Protein AF-A0A6A7LFX2-F1 (afdb_monomer_lite)

Secondary structure (DSSP, 8-state):
-----S----PPP--HHHHHHH-B-TTT-PBP-PEEE-TT-TTS-EEEEEETTEEEEEE--------------------THHHHHHHHHHHHHHHS--

Foldseek 3Di:
DDDDDPPPPDDDDDPVVCVQACDADPPPRHHWHWDWDQPVHPVWIWIWTDDPNDIDIDGDPDDDDDDPDDPPPPPPPPPPVVVVVVVVVVVVVVVVPD

Structure (mmCIF, N/CA/C/O backbone):
data_AF-A0A6A7LFX2-F1
#
_entry.id   AF-A0A6A7LFX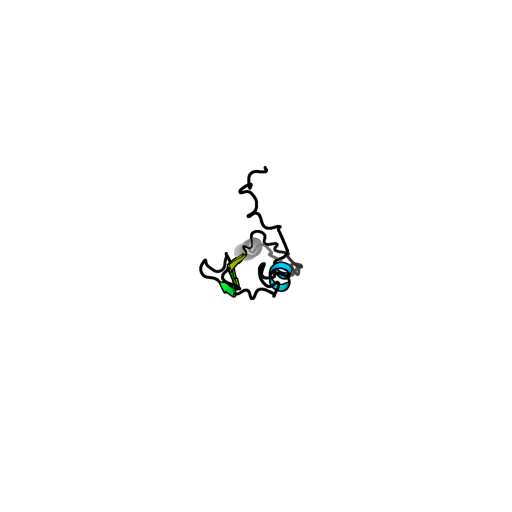2-F1
#
loop_
_atom_site.group_PDB
_atom_site.id
_atom_site.type_symbol
_atom_site.label_atom_id
_atom_site.label_alt_id
_atom_site.label_comp_id
_atom_site.label_asym_id
_atom_site.label_entity_id
_atom_site.label_seq_id
_atom_site.pdbx_PDB_ins_code
_atom_site.Cartn_x
_atom_site.Cartn_y
_atom_site.Cartn_z
_atom_site.occupancy
_atom_site.B_iso_or_equiv
_atom_site.auth_seq_id
_atom_site.auth_comp_id
_atom_site.auth_asym_id
_atom_site.auth_atom_id
_atom_site.pdbx_PDB_model_num
ATOM 1 N N . MET A 1 1 ? -36.760 1.111 -6.701 1.00 34.12 1 MET A N 1
ATOM 2 C CA . MET A 1 1 ? -35.731 0.130 -6.295 1.00 34.12 1 MET A CA 1
ATOM 3 C C . MET A 1 1 ? -34.513 0.320 -7.188 1.00 34.12 1 MET A C 1
ATOM 5 O O . MET A 1 1 ? -34.651 0.087 -8.385 1.00 34.12 1 MET A O 1
ATOM 9 N N . PRO A 1 2 ? -33.370 0.824 -6.694 1.00 37.19 2 PRO A N 1
ATOM 10 C CA . PRO A 1 2 ? -32.181 0.963 -7.522 1.00 37.19 2 PRO A CA 1
ATOM 11 C C . PRO A 1 2 ? -31.406 -0.358 -7.564 1.00 37.19 2 PRO A C 1
ATOM 13 O O . PRO A 1 2 ? -31.141 -0.968 -6.532 1.00 37.19 2 PRO A O 1
ATOM 16 N N . ARG A 1 3 ? -31.078 -0.783 -8.787 1.00 40.03 3 ARG A N 1
ATOM 17 C CA . ARG A 1 3 ? -30.165 -1.883 -9.111 1.00 40.03 3 ARG A CA 1
ATOM 18 C C . ARG A 1 3 ? -28.770 -1.550 -8.575 1.00 40.03 3 ARG A C 1
ATOM 20 O O . ARG A 1 3 ? -28.243 -0.491 -8.911 1.00 40.03 3 ARG A O 1
ATOM 27 N N . SER A 1 4 ? -28.188 -2.440 -7.774 1.00 42.22 4 SER A N 1
ATOM 28 C CA . SER A 1 4 ? -26.782 -2.381 -7.368 1.00 42.22 4 SER A CA 1
ATOM 29 C C . SER A 1 4 ? -25.910 -2.396 -8.623 1.00 42.22 4 SER A C 1
ATOM 31 O O . SER A 1 4 ? -25.849 -3.406 -9.317 1.00 42.22 4 SER A O 1
ATOM 33 N N . ARG A 1 5 ? -25.314 -1.248 -8.956 1.00 42.00 5 ARG A N 1
ATOM 34 C CA . ARG A 1 5 ? -24.337 -1.116 -10.038 1.00 42.00 5 ARG A CA 1
ATOM 35 C C . ARG A 1 5 ? -23.038 -1.781 -9.602 1.00 42.00 5 ARG A C 1
ATOM 37 O O . ARG A 1 5 ? -22.487 -1.450 -8.559 1.00 42.00 5 ARG A O 1
ATOM 44 N N . GLU A 1 6 ? -22.545 -2.683 -10.430 1.00 45.22 6 GLU A N 1
ATOM 45 C CA . GLU A 1 6 ? -21.242 -3.341 -10.323 1.00 45.22 6 GLU A CA 1
ATOM 46 C C . GLU A 1 6 ? -20.085 -2.393 -10.741 1.00 45.22 6 GLU A C 1
ATOM 48 O O . GLU A 1 6 ? -19.153 -2.810 -11.418 1.00 45.22 6 GLU A O 1
ATOM 53 N N . ASP A 1 7 ? -20.135 -1.107 -10.359 1.00 40.38 7 ASP A N 1
ATOM 54 C CA . ASP A 1 7 ? -19.205 -0.051 -10.823 1.00 40.38 7 ASP A CA 1
ATOM 55 C C . ASP A 1 7 ? -18.179 0.428 -9.764 1.00 40.38 7 ASP A C 1
ATOM 57 O O . ASP A 1 7 ? -17.310 1.246 -10.065 1.00 40.38 7 ASP A O 1
ATOM 61 N N . ASP A 1 8 ? -18.207 -0.084 -8.530 1.00 44.75 8 ASP A N 1
ATOM 62 C CA . ASP A 1 8 ? -17.521 0.547 -7.383 1.00 44.75 8 ASP A CA 1
ATOM 63 C C . ASP A 1 8 ? -16.259 -0.187 -6.871 1.00 44.75 8 ASP A C 1
ATOM 65 O O . ASP A 1 8 ? -15.973 -0.205 -5.673 1.00 44.75 8 ASP A O 1
ATOM 69 N N . ILE A 1 9 ? -15.451 -0.775 -7.764 1.00 51.97 9 ILE A N 1
ATOM 70 C CA . ILE A 1 9 ? -14.061 -1.184 -7.431 1.00 51.97 9 ILE A CA 1
ATOM 71 C C . ILE A 1 9 ? -13.035 -0.257 -8.103 1.00 51.97 9 ILE A C 1
ATOM 73 O O . ILE A 1 9 ? -11.894 -0.630 -8.357 1.00 51.97 9 ILE A O 1
ATOM 77 N N . LYS A 1 10 ? -13.416 0.984 -8.418 1.00 51.19 10 LYS A N 1
ATOM 78 C CA . LYS A 1 10 ? -12.444 2.033 -8.745 1.00 51.19 10 LYS A CA 1
ATOM 79 C C . LYS A 1 10 ? -12.142 2.821 -7.479 1.00 51.19 10 LYS A C 1
ATOM 81 O O . LYS A 1 10 ? -12.879 3.726 -7.104 1.00 51.19 10 LYS A O 1
ATOM 86 N N . GLY A 1 11 ? -11.060 2.439 -6.802 1.00 62.28 11 GLY A N 1
ATOM 87 C CA . GLY A 1 11 ? -10.522 3.213 -5.688 1.00 62.28 11 GLY A CA 1
ATOM 88 C C . GLY A 1 11 ? -10.133 4.620 -6.147 1.00 62.28 11 GLY A C 1
ATOM 89 O O . GLY A 1 11 ? -9.650 4.812 -7.263 1.00 62.28 11 GLY A O 1
ATOM 90 N N . THR A 1 12 ? -10.353 5.622 -5.298 1.00 68.62 12 THR A N 1
ATOM 91 C CA . THR A 1 12 ? -9.885 6.985 -5.564 1.00 68.62 12 THR A CA 1
ATOM 92 C C . THR A 1 12 ? -8.356 7.011 -5.587 1.00 68.62 12 THR A C 1
ATOM 94 O O . THR A 1 12 ? -7.747 6.516 -4.635 1.00 68.62 12 THR A O 1
ATOM 97 N N . PRO A 1 13 ? -7.720 7.597 -6.618 1.00 70.06 13 PRO A N 1
ATOM 98 C CA . PRO A 1 13 ? -6.272 7.727 -6.647 1.00 70.06 13 PRO A CA 1
ATOM 99 C C . PRO A 1 13 ? -5.826 8.611 -5.482 1.00 70.06 13 PRO A C 1
ATOM 101 O O . PRO A 1 13 ? -6.336 9.713 -5.281 1.00 70.06 13 PRO A O 1
ATOM 104 N N . LEU A 1 14 ? -4.883 8.105 -4.702 1.00 80.38 14 LEU A N 1
ATOM 105 C CA . LEU A 1 14 ? -4.408 8.714 -3.467 1.00 80.38 14 LEU A CA 1
ATOM 106 C C . LEU A 1 14 ? -2.892 8.547 -3.374 1.00 80.38 14 LEU A C 1
ATOM 108 O O . LEU A 1 14 ? -2.314 7.656 -4.005 1.00 80.38 14 LEU A O 1
ATOM 112 N N . MET A 1 15 ? -2.220 9.426 -2.628 1.00 86.19 15 MET A N 1
ATOM 113 C CA . MET A 1 15 ? -0.779 9.276 -2.452 1.00 86.19 15 MET A CA 1
ATOM 114 C C . MET A 1 15 ? -0.505 8.013 -1.640 1.00 86.19 15 MET A C 1
ATOM 116 O O . MET A 1 15 ? -1.126 7.788 -0.606 1.00 86.19 15 MET A O 1
ATOM 120 N N . LEU A 1 16 ? 0.472 7.215 -2.079 1.00 87.25 16 LEU A N 1
ATOM 121 C CA . LEU A 1 16 ? 0.845 5.961 -1.418 1.00 87.25 16 LEU A CA 1
ATOM 122 C C . LEU A 1 16 ? 1.110 6.136 0.087 1.00 87.25 16 LEU A C 1
ATOM 124 O O . LEU A 1 16 ? 0.781 5.265 0.879 1.00 87.25 16 LEU A O 1
ATOM 128 N N . ARG A 1 17 ? 1.682 7.275 0.497 1.00 88.00 17 ARG A N 1
ATOM 129 C CA . ARG A 1 17 ? 1.898 7.585 1.915 1.00 88.00 17 ARG A CA 1
ATOM 130 C C . ARG A 1 17 ? 0.582 7.589 2.697 1.00 88.00 17 ARG A C 1
ATOM 132 O O . ARG A 1 17 ? 0.485 6.875 3.686 1.00 88.00 17 ARG A O 1
ATOM 139 N N . ASP A 1 18 ? -0.397 8.353 2.227 1.00 87.50 18 ASP A N 1
ATOM 140 C CA . ASP A 1 18 ? -1.696 8.514 2.887 1.00 87.50 18 ASP A CA 1
ATOM 141 C C . ASP A 1 18 ? -2.471 7.188 2.858 1.00 87.50 18 ASP A C 1
ATOM 143 O O . ASP A 1 18 ? -3.111 6.798 3.831 1.00 87.50 18 ASP A O 1
ATOM 147 N N . ALA A 1 19 ? -2.314 6.425 1.772 1.00 87.50 19 ALA A N 1
ATOM 148 C CA . ALA A 1 19 ? -2.810 5.058 1.647 1.00 87.50 19 ALA A CA 1
ATOM 149 C C . ALA A 1 19 ? -2.369 4.162 2.803 1.00 87.50 19 ALA A C 1
ATOM 151 O O . ALA A 1 19 ? -3.166 3.411 3.359 1.00 87.50 19 ALA A O 1
ATOM 152 N N . LEU A 1 20 ? -1.078 4.207 3.128 1.00 89.44 20 LEU A N 1
ATOM 153 C CA . LEU A 1 20 ? -0.460 3.311 4.095 1.00 89.44 20 LEU A CA 1
ATOM 154 C C . LEU A 1 20 ? -0.711 3.761 5.536 1.00 89.44 20 LEU A C 1
ATOM 156 O O . LEU A 1 20 ? -0.752 2.907 6.419 1.00 89.44 20 LEU A O 1
ATOM 160 N N . THR A 1 21 ? -0.875 5.064 5.786 1.00 88.19 21 THR A N 1
ATOM 161 C CA . THR A 1 21 ? -1.079 5.596 7.145 1.00 88.19 21 THR A CA 1
ATOM 162 C C . THR A 1 21 ? -2.543 5.677 7.552 1.00 88.19 21 THR A C 1
ATOM 164 O O . THR A 1 21 ? -2.861 5.392 8.706 1.00 88.19 21 THR A O 1
ATOM 167 N N . ASP A 1 22 ? -3.432 6.031 6.625 1.00 88.94 22 ASP A N 1
ATOM 168 C CA . ASP A 1 22 ? -4.793 6.456 6.978 1.00 88.94 22 ASP A CA 1
ATOM 169 C C . ASP A 1 22 ? -5.847 5.395 6.645 1.00 88.94 22 ASP A C 1
ATOM 171 O O . ASP A 1 22 ? -7.022 5.533 7.000 1.00 88.94 22 ASP A O 1
ATOM 175 N N . SER A 1 23 ? -5.446 4.309 5.983 1.00 89.44 23 SER A N 1
ATOM 176 C CA . SER A 1 23 ? -6.353 3.218 5.650 1.00 89.44 23 SER A CA 1
ATOM 177 C C . SER A 1 23 ? -6.783 2.446 6.893 1.00 89.44 23 SER A C 1
ATOM 179 O O . SER A 1 23 ? -5.987 1.992 7.720 1.00 89.44 23 SER A O 1
ATOM 181 N N . LYS A 1 24 ? -8.099 2.290 7.011 1.00 92.50 24 LYS A N 1
ATOM 182 C CA . LYS A 1 24 ? -8.764 1.666 8.150 1.00 92.50 24 LYS A CA 1
ATOM 183 C C . LYS A 1 24 ? -9.604 0.491 7.690 1.00 92.50 24 LYS A C 1
ATOM 185 O O . LYS A 1 24 ? -10.152 0.487 6.587 1.00 92.50 24 LYS A O 1
ATOM 190 N N . CYS A 1 25 ? -9.729 -0.502 8.558 1.00 91.44 25 CYS A N 1
ATOM 191 C CA . CYS A 1 25 ? -10.627 -1.615 8.333 1.00 91.44 25 CYS A CA 1
ATOM 192 C C . CYS A 1 25 ? -12.072 -1.114 8.275 1.00 91.44 25 CYS A C 1
ATOM 194 O O . CYS A 1 25 ? -12.522 -0.399 9.172 1.00 91.44 25 CYS A O 1
ATOM 196 N N . LYS A 1 26 ? -12.824 -1.554 7.262 1.00 87.38 26 LYS A N 1
ATOM 197 C CA . LYS A 1 26 ? -14.244 -1.204 7.111 1.00 87.38 26 LYS A CA 1
ATOM 198 C C . LYS A 1 26 ? -15.132 -1.750 8.238 1.00 87.38 26 LYS A C 1
ATOM 200 O O . LYS A 1 26 ? -16.226 -1.240 8.428 1.00 87.38 26 LYS A O 1
ATOM 205 N N . VAL A 1 27 ? -14.676 -2.776 8.964 1.00 92.19 27 VAL A N 1
ATOM 206 C CA . VAL A 1 27 ? -15.455 -3.445 10.021 1.00 92.19 27 VAL A CA 1
ATOM 207 C C . VAL A 1 27 ? -15.236 -2.789 11.383 1.00 92.19 27 VAL A C 1
ATOM 209 O O . VAL A 1 27 ? -16.196 -2.426 12.050 1.00 92.19 27 VAL A O 1
ATOM 212 N N . CYS A 1 28 ? -13.980 -2.639 11.809 1.00 94.00 28 CYS A N 1
ATOM 213 C CA . CYS A 1 28 ? -13.646 -2.177 13.162 1.00 94.00 28 CYS A CA 1
ATOM 214 C C . CYS A 1 28 ? -13.072 -0.752 13.217 1.00 94.00 28 CYS A C 1
ATOM 216 O O . CYS A 1 28 ? -12.848 -0.231 14.305 1.00 94.00 28 CYS A O 1
ATOM 218 N N . GLY A 1 29 ? -12.783 -0.125 12.072 1.00 90.56 29 GLY A N 1
ATOM 219 C CA . GLY A 1 29 ? -12.222 1.228 12.005 1.00 90.56 29 GLY A CA 1
ATOM 220 C C . GLY A 1 29 ? -10.753 1.360 12.434 1.00 90.56 29 GLY A C 1
ATOM 221 O O . GLY A 1 29 ? -10.216 2.466 12.399 1.00 90.56 29 GLY A O 1
ATOM 222 N N . LEU A 1 30 ? -10.082 0.268 12.816 1.00 92.75 30 LEU A N 1
ATOM 223 C CA . LEU A 1 30 ? -8.656 0.271 13.160 1.00 92.75 30 LEU A CA 1
ATOM 224 C C . LEU A 1 30 ? -7.779 0.398 11.912 1.00 92.75 30 LEU A C 1
ATOM 226 O O . LEU A 1 30 ? -8.154 -0.070 10.837 1.00 92.75 30 LEU A O 1
ATOM 230 N N . HIS A 1 31 ? -6.594 0.995 12.064 1.00 93.19 31 HIS A N 1
ATOM 231 C CA . HIS A 1 31 ? -5.624 1.112 10.974 1.00 93.19 31 HIS A CA 1
ATOM 232 C C . HIS A 1 31 ? -5.180 -0.263 10.472 1.00 93.19 31 HIS A C 1
ATOM 234 O O . HIS A 1 31 ? -4.889 -1.169 11.261 1.00 93.19 31 HIS A O 1
ATOM 240 N N . LEU A 1 32 ? -5.120 -0.403 9.149 1.00 92.94 32 LEU A N 1
ATOM 241 C CA . LEU A 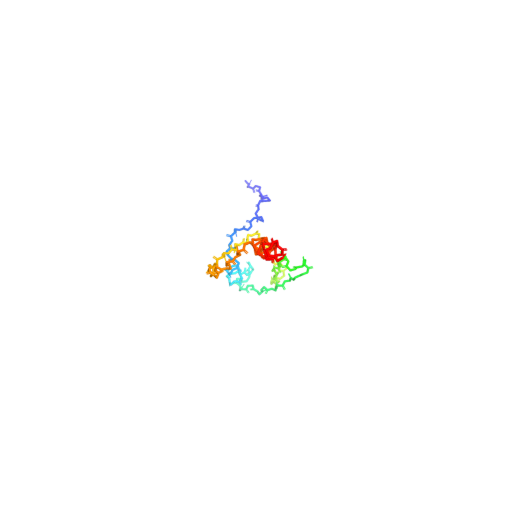1 32 ? -4.622 -1.608 8.504 1.00 92.94 32 LEU A CA 1
ATOM 242 C C . LEU A 1 32 ? -3.101 -1.681 8.642 1.00 92.94 32 LEU A C 1
ATOM 244 O O . LEU A 1 32 ? -2.394 -0.683 8.522 1.00 92.94 32 LEU A O 1
ATOM 248 N N . LYS A 1 33 ? -2.595 -2.890 8.882 1.00 92.44 33 LYS A N 1
ATOM 249 C CA . LYS A 1 33 ? -1.165 -3.182 8.798 1.00 92.44 33 LYS A CA 1
ATOM 250 C C . LYS A 1 33 ? -0.887 -3.753 7.419 1.00 92.44 33 LYS A C 1
ATOM 252 O O . LYS A 1 33 ? -1.417 -4.808 7.085 1.00 92.44 33 LYS A O 1
ATOM 257 N N . TRP A 1 3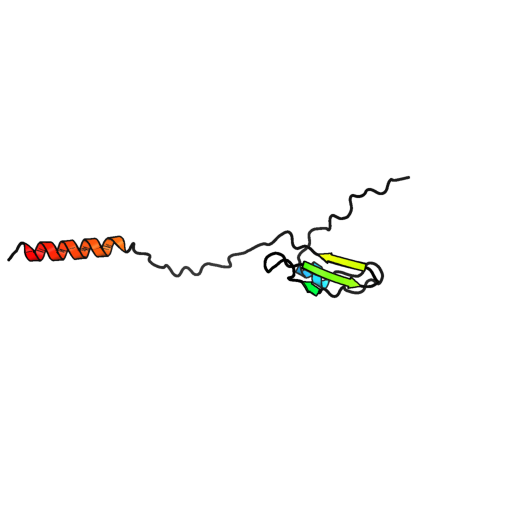4 ? -0.105 -3.024 6.634 1.00 93.19 34 TRP A N 1
ATOM 258 C CA . TRP A 1 34 ? 0.242 -3.402 5.272 1.00 93.19 34 TRP A CA 1
ATOM 259 C C . TRP A 1 34 ? 1.539 -4.190 5.235 1.00 93.19 34 TRP A C 1
ATOM 261 O O . TRP A 1 34 ? 2.563 -3.735 5.743 1.00 93.19 34 TRP A O 1
ATOM 271 N N . ASP A 1 35 ? 1.490 -5.322 4.551 1.00 90.88 35 ASP A N 1
ATOM 272 C CA . ASP A 1 35 ? 2.645 -6.112 4.172 1.00 90.88 35 ASP A CA 1
ATOM 273 C C . ASP A 1 35 ? 2.991 -5.836 2.711 1.00 90.88 35 ASP A C 1
ATOM 275 O O . ASP A 1 35 ? 2.126 -5.826 1.828 1.00 90.88 35 ASP A O 1
ATOM 279 N N . LEU A 1 36 ? 4.276 -5.597 2.460 1.00 89.12 36 LEU A N 1
ATOM 280 C CA . LEU A 1 36 ? 4.801 -5.389 1.120 1.00 89.12 36 LEU A CA 1
ATOM 281 C C . LEU A 1 36 ? 5.275 -6.720 0.546 1.00 89.12 36 LEU A C 1
ATOM 283 O O . LEU A 1 36 ? 6.199 -7.344 1.069 1.00 89.12 36 LEU A O 1
ATOM 287 N N . ASN A 1 37 ? 4.667 -7.121 -0.562 1.00 83.06 37 ASN A N 1
ATOM 288 C CA . ASN A 1 37 ? 4.997 -8.341 -1.267 1.00 83.06 37 ASN A CA 1
ATOM 289 C C . ASN A 1 37 ? 5.636 -8.037 -2.633 1.00 83.06 37 ASN A C 1
ATOM 291 O O . ASN A 1 37 ? 5.087 -7.305 -3.457 1.00 83.06 37 ASN A O 1
ATOM 295 N N . TRP A 1 38 ? 6.792 -8.658 -2.874 1.00 79.94 38 TRP A N 1
ATOM 296 C CA . TRP A 1 38 ? 7.578 -8.557 -4.107 1.00 79.94 38 TRP A CA 1
ATOM 297 C C . TRP A 1 38 ? 7.429 -9.784 -5.020 1.00 79.94 38 TRP A C 1
ATOM 299 O O . TRP A 1 38 ? 8.251 -9.989 -5.910 1.00 79.94 38 TRP A O 1
ATOM 309 N N . SER A 1 39 ? 6.401 -10.615 -4.808 1.00 73.00 39 SER A N 1
ATOM 310 C CA . SER A 1 39 ? 6.184 -11.880 -5.540 1.00 73.00 39 SER A CA 1
ATOM 311 C C . SER A 1 39 ? 6.197 -11.715 -7.062 1.00 73.00 39 SER A C 1
ATOM 313 O O . SER A 1 39 ? 6.654 -12.606 -7.767 1.00 73.00 39 SER A O 1
ATOM 315 N N . ASN A 1 40 ? 5.740 -10.565 -7.567 1.00 67.62 40 ASN A N 1
ATOM 316 C CA . ASN A 1 40 ? 5.671 -10.273 -9.001 1.00 67.62 40 ASN A CA 1
ATOM 317 C C . ASN A 1 40 ? 6.921 -9.535 -9.530 1.00 67.62 40 ASN A C 1
ATOM 319 O O . ASN A 1 40 ? 6.913 -9.007 -10.641 1.00 67.62 40 ASN A O 1
ATOM 323 N N . GLY A 1 41 ? 8.005 -9.504 -8.747 1.00 67.81 41 GLY A N 1
ATOM 324 C CA . GLY A 1 41 ? 9.268 -8.849 -9.079 1.00 67.81 41 GLY A CA 1
ATOM 325 C C . GLY A 1 41 ? 9.391 -7.419 -8.540 1.00 67.81 41 GLY A C 1
ATOM 326 O O . GLY A 1 41 ? 8.461 -6.840 -7.984 1.00 67.81 41 GLY A O 1
ATOM 327 N N . LEU A 1 42 ? 10.577 -6.828 -8.720 1.00 72.81 42 LEU A N 1
ATOM 328 C CA . LEU A 1 42 ? 10.923 -5.489 -8.214 1.00 72.81 42 LEU A CA 1
ATOM 329 C C . LEU A 1 42 ? 10.090 -4.351 -8.827 1.00 72.81 42 LEU A C 1
ATOM 331 O O . LEU A 1 42 ? 10.026 -3.263 -8.263 1.00 72.81 42 LEU A O 1
ATOM 335 N N . TYR A 1 43 ? 9.483 -4.580 -9.992 1.00 76.19 43 TYR A N 1
ATOM 336 C CA . TYR A 1 43 ? 8.810 -3.539 -10.773 1.00 76.19 43 TYR A CA 1
ATOM 337 C C . TYR A 1 43 ? 7.330 -3.371 -10.431 1.00 76.19 43 TYR A C 1
ATOM 339 O O . TYR A 1 43 ? 6.713 -2.413 -10.889 1.00 76.19 43 TYR A O 1
ATOM 347 N N . GLN A 1 44 ? 6.764 -4.279 -9.634 1.00 78.25 44 GLN A N 1
ATOM 348 C CA . GLN A 1 44 ? 5.348 -4.258 -9.290 1.00 78.25 44 GLN A CA 1
ATOM 349 C C . GLN A 1 44 ? 5.155 -4.572 -7.800 1.00 78.25 44 GLN A C 1
ATOM 351 O O . GLN A 1 44 ? 4.734 -5.677 -7.447 1.00 78.25 44 GLN A O 1
ATOM 356 N N . PRO A 1 45 ? 5.499 -3.620 -6.910 1.00 82.75 45 PRO A N 1
ATOM 357 C CA . PRO A 1 45 ? 5.259 -3.783 -5.484 1.00 82.75 45 PRO A CA 1
ATOM 358 C C . PRO A 1 45 ? 3.759 -3.946 -5.235 1.00 82.75 45 PRO A C 1
ATOM 360 O O . PRO A 1 45 ? 2.955 -3.141 -5.712 1.00 82.75 45 PRO A O 1
ATOM 363 N N . LYS A 1 46 ? 3.387 -4.977 -4.476 1.00 86.50 46 LYS A N 1
ATOM 364 C CA . LYS A 1 46 ? 2.000 -5.211 -4.076 1.00 86.50 46 LYS A CA 1
ATOM 365 C C . LYS A 1 46 ? 1.875 -5.053 -2.571 1.00 86.50 46 LYS A C 1
ATOM 367 O O . LYS A 1 46 ? 2.568 -5.738 -1.823 1.00 86.50 46 LYS A O 1
ATOM 372 N N . TYR A 1 47 ? 0.982 -4.176 -2.132 1.00 90.00 47 TYR A N 1
ATOM 373 C CA . TYR A 1 47 ? 0.668 -4.024 -0.716 1.00 90.00 47 TYR A CA 1
ATOM 374 C C . TYR A 1 47 ? -0.598 -4.813 -0.405 1.00 90.00 47 TYR A C 1
ATOM 376 O O . TYR A 1 47 ? -1.617 -4.664 -1.084 1.00 90.00 47 TYR A O 1
ATOM 384 N N . THR A 1 48 ? -0.531 -5.659 0.616 1.00 91.62 48 THR A N 1
ATOM 385 C CA . THR A 1 48 ? -1.669 -6.458 1.077 1.00 91.62 48 THR A CA 1
ATOM 386 C C . THR A 1 48 ? -1.847 -6.309 2.575 1.00 91.62 48 THR A C 1
ATOM 388 O O . THR A 1 48 ? -0.863 -6.256 3.303 1.00 91.62 48 THR A O 1
ATOM 391 N N . ALA A 1 49 ? -3.087 -6.279 3.044 1.00 93.12 49 ALA A N 1
ATOM 392 C CA . ALA A 1 49 ? -3.405 -6.329 4.466 1.00 93.12 49 ALA A CA 1
ATOM 393 C C . ALA A 1 49 ? -4.551 -7.314 4.698 1.00 93.12 49 ALA A C 1
ATOM 395 O O . ALA A 1 49 ? -5.480 -7.390 3.895 1.00 93.12 49 ALA A O 1
ATOM 396 N N . ALA A 1 50 ? -4.516 -8.048 5.808 1.00 93.31 50 ALA A N 1
ATOM 397 C CA . ALA A 1 50 ? -5.620 -8.900 6.233 1.00 93.31 50 ALA A CA 1
ATOM 398 C C . ALA A 1 50 ? -6.106 -8.450 7.613 1.00 93.31 50 ALA A C 1
ATOM 400 O O . ALA A 1 50 ? -5.336 -8.406 8.575 1.00 93.31 50 ALA A O 1
ATOM 401 N N . HIS A 1 51 ? -7.385 -8.092 7.721 1.00 93.56 51 HIS A N 1
ATOM 402 C CA . HIS A 1 51 ? -7.978 -7.697 8.997 1.00 93.56 51 HIS A CA 1
ATOM 403 C C . HIS A 1 51 ? -9.479 -7.983 9.025 1.00 93.56 51 HIS A C 1
ATOM 405 O O . HIS A 1 51 ? -10.172 -7.753 8.037 1.00 93.56 51 HIS A O 1
ATOM 411 N N . CYS A 1 52 ? -9.992 -8.462 10.163 1.00 92.44 52 CYS A N 1
ATOM 412 C CA . CYS A 1 52 ? -11.402 -8.845 10.340 1.00 92.44 52 CYS A CA 1
ATOM 413 C C . CYS A 1 52 ? -11.936 -9.803 9.253 1.00 92.44 52 CYS A C 1
ATOM 415 O O . CYS A 1 52 ? -13.083 -9.683 8.837 1.00 92.44 52 CYS A O 1
ATOM 417 N N . GLY A 1 53 ? -11.100 -10.727 8.765 1.00 90.94 53 GLY A N 1
ATOM 418 C CA . GLY A 1 53 ? -11.483 -11.679 7.713 1.00 90.94 53 GLY A CA 1
ATOM 419 C C . GLY A 1 53 ? -11.597 -11.077 6.306 1.00 90.94 53 GLY A C 1
ATOM 420 O O . GLY A 1 53 ? -11.955 -11.792 5.376 1.00 90.94 53 GLY A O 1
ATOM 421 N N . LEU A 1 54 ? -11.273 -9.792 6.132 1.00 90.38 54 LEU A N 1
ATOM 422 C CA . LEU A 1 54 ? -11.190 -9.134 4.831 1.00 90.38 54 LEU A CA 1
ATOM 423 C C . LEU A 1 54 ? -9.733 -9.029 4.386 1.00 90.38 54 LEU A C 1
ATOM 425 O O . LEU A 1 54 ? -8.846 -8.732 5.192 1.00 90.38 54 LEU A O 1
AT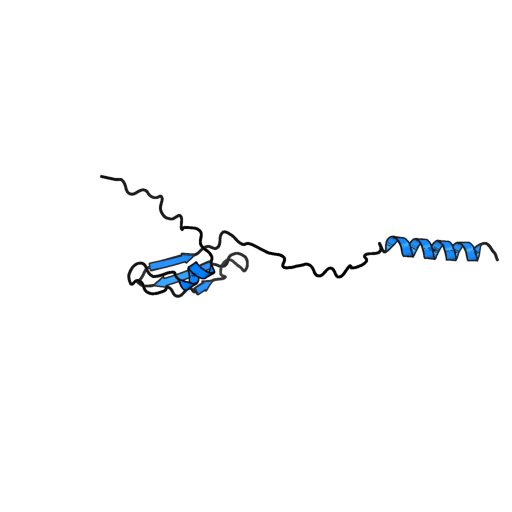OM 429 N N . ILE A 1 55 ? -9.514 -9.241 3.090 1.00 91.75 55 ILE A N 1
ATOM 430 C CA . ILE A 1 55 ? -8.230 -9.032 2.426 1.00 91.75 55 ILE A CA 1
ATOM 431 C C . ILE A 1 55 ? -8.322 -7.715 1.659 1.00 91.75 55 ILE A C 1
ATOM 433 O O . ILE A 1 55 ? -9.243 -7.509 0.872 1.00 91.75 55 ILE A O 1
ATOM 437 N N . TYR A 1 56 ? -7.368 -6.833 1.913 1.00 89.50 56 TYR A N 1
ATOM 438 C CA . TYR A 1 56 ? -7.214 -5.546 1.255 1.00 89.50 56 TYR A CA 1
ATOM 439 C C . TYR A 1 56 ? -6.000 -5.622 0.337 1.00 89.50 56 TYR A C 1
ATOM 441 O O . TYR A 1 56 ? -4.942 -6.106 0.752 1.00 89.50 56 TYR A O 1
ATOM 449 N N . ASP A 1 57 ? -6.137 -5.122 -0.886 1.00 89.19 57 ASP A N 1
ATOM 450 C CA . ASP A 1 57 ? -5.028 -4.938 -1.812 1.00 89.19 57 ASP A CA 1
ATOM 451 C C . ASP A 1 57 ? -4.893 -3.466 -2.208 1.00 89.19 57 ASP A C 1
ATOM 453 O O . ASP A 1 57 ? -5.868 -2.715 -2.261 1.00 89.19 57 ASP A O 1
ATOM 457 N N . MET A 1 58 ? -3.656 -3.048 -2.448 1.00 86.44 58 MET A N 1
ATOM 458 C CA . MET A 1 58 ? -3.344 -1.731 -2.977 1.00 86.44 58 MET A CA 1
ATOM 459 C C . MET A 1 58 ? -2.342 -1.887 -4.114 1.00 86.44 58 MET A C 1
ATOM 461 O O . MET A 1 58 ? -1.240 -2.420 -3.938 1.00 86.44 58 MET A O 1
ATOM 465 N N . ASN A 1 59 ? -2.753 -1.398 -5.282 1.00 82.12 59 ASN A N 1
ATOM 466 C CA . ASN A 1 59 ? -1.947 -1.361 -6.491 1.00 82.12 59 ASN A CA 1
ATOM 467 C C . ASN A 1 59 ? -1.407 0.057 -6.692 1.00 82.12 59 ASN A C 1
ATOM 469 O O . ASN A 1 59 ? -2.104 1.046 -6.464 1.00 82.12 59 ASN A O 1
ATOM 473 N N . VAL A 1 60 ? -0.139 0.155 -7.084 1.00 82.94 60 VAL A N 1
ATOM 474 C CA . VAL A 1 60 ? 0.523 1.434 -7.356 1.00 82.94 60 VAL A CA 1
ATOM 475 C C . VAL A 1 60 ? 0.525 1.664 -8.865 1.00 82.94 60 VAL A C 1
ATOM 477 O O . VAL A 1 60 ? 1.429 1.208 -9.558 1.00 82.94 60 VAL A O 1
ATOM 480 N N . ASP A 1 61 ? -0.490 2.364 -9.372 1.00 76.75 61 ASP A N 1
ATOM 481 C CA . ASP A 1 61 ? -0.657 2.590 -10.819 1.00 76.75 61 ASP A CA 1
ATOM 482 C C . ASP A 1 61 ? 0.197 3.749 -11.355 1.00 76.75 61 ASP A C 1
ATOM 484 O O . ASP A 1 61 ? 0.674 3.722 -12.490 1.00 76.75 61 ASP A O 1
ATOM 488 N N . THR A 1 62 ? 0.408 4.789 -10.544 1.00 78.88 62 THR A N 1
ATOM 489 C CA . THR A 1 62 ? 1.110 6.008 -10.966 1.00 78.88 62 THR A CA 1
ATOM 490 C C . THR A 1 62 ? 2.398 6.219 -10.183 1.00 78.88 62 THR A C 1
ATOM 492 O O . THR A 1 62 ? 2.373 6.379 -8.962 1.00 78.88 62 THR A O 1
ATOM 495 N N . VAL A 1 63 ? 3.522 6.315 -10.896 1.00 77.38 63 VAL A N 1
ATOM 496 C CA . VAL A 1 63 ? 4.843 6.619 -10.329 1.00 77.38 63 VAL A CA 1
ATOM 497 C C . VAL A 1 6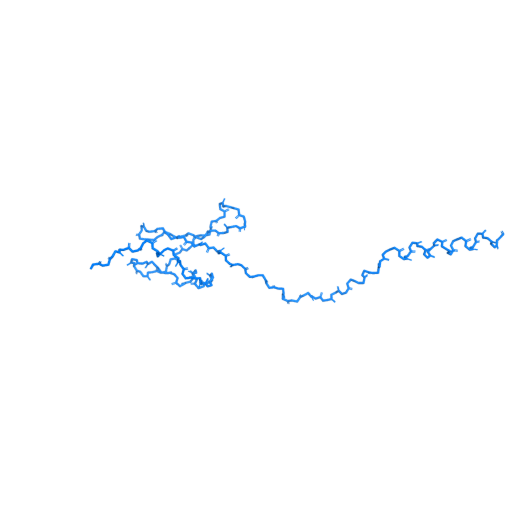3 ? 5.371 7.911 -10.947 1.00 77.38 63 VAL A C 1
ATOM 499 O O . VAL A 1 63 ? 5.435 8.048 -12.165 1.00 77.38 63 VAL A O 1
ATOM 502 N N . THR A 1 64 ? 5.771 8.873 -10.111 1.00 81.06 64 THR A N 1
ATOM 503 C CA . THR A 1 64 ? 6.388 10.129 -10.569 1.00 81.06 64 THR A CA 1
ATOM 504 C C . THR A 1 64 ? 7.872 10.139 -10.224 1.00 81.06 64 THR A C 1
ATOM 506 O O . THR A 1 64 ? 8.239 10.183 -9.052 1.00 81.06 64 THR A O 1
ATOM 509 N N . ILE A 1 65 ? 8.736 10.166 -11.238 1.00 81.31 65 ILE A N 1
ATOM 510 C CA . ILE A 1 65 ? 10.185 10.323 -11.062 1.00 81.31 65 ILE A CA 1
ATOM 511 C C . ILE A 1 65 ? 10.538 11.798 -11.268 1.00 81.31 65 ILE A C 1
ATOM 513 O O . ILE A 1 65 ? 10.252 12.371 -12.318 1.00 81.31 65 ILE A O 1
ATOM 517 N N . ARG A 1 66 ? 11.170 12.430 -10.272 1.00 86.44 66 ARG A N 1
ATOM 518 C CA . ARG A 1 66 ? 11.655 13.816 -10.369 1.00 86.44 66 ARG A CA 1
ATOM 519 C C . ARG A 1 66 ? 13.179 13.846 -10.339 1.00 86.44 66 ARG A C 1
ATOM 521 O O . ARG A 1 66 ? 13.797 13.270 -9.450 1.00 86.44 66 ARG A O 1
ATOM 528 N N . VAL A 1 67 ? 13.791 14.565 -11.279 1.00 84.44 67 VAL A N 1
ATOM 529 C CA . VAL A 1 67 ? 15.243 14.797 -11.295 1.00 84.44 67 VAL A CA 1
ATOM 530 C C . VAL A 1 67 ? 15.549 16.060 -10.488 1.00 84.44 67 VAL A C 1
ATOM 532 O O . VAL A 1 67 ? 15.274 17.172 -10.932 1.00 84.44 67 VAL A O 1
ATOM 535 N N . LEU A 1 68 ? 16.143 15.913 -9.302 1.00 74.25 68 LEU A N 1
ATOM 536 C CA . LEU A 1 68 ? 16.356 17.010 -8.341 1.00 74.25 68 LEU A CA 1
ATOM 537 C C . LEU A 1 68 ? 17.621 17.868 -8.599 1.00 74.25 68 LEU A C 1
ATOM 539 O O . LEU A 1 68 ? 18.194 18.411 -7.662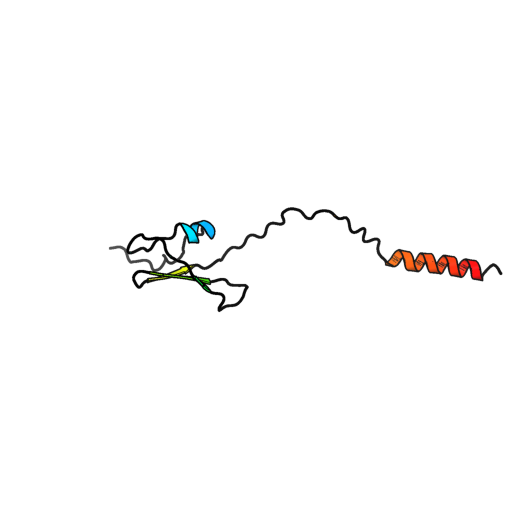 1.00 74.25 68 LEU A O 1
ATOM 543 N N . LYS A 1 69 ? 17.990 18.077 -9.876 1.00 74.25 69 LYS A N 1
ATOM 544 C CA . LYS A 1 69 ? 19.220 18.706 -10.434 1.00 74.25 69 LYS A CA 1
ATOM 545 C C . LYS A 1 69 ? 20.290 17.693 -10.849 1.00 74.25 69 LYS A C 1
ATOM 547 O O . LYS A 1 69 ? 20.947 17.066 -10.028 1.00 74.25 69 LYS A O 1
ATOM 552 N N . LEU A 1 70 ? 20.571 17.659 -12.152 1.00 61.47 70 LEU A N 1
ATOM 553 C CA . LEU A 1 70 ? 21.883 17.263 -12.656 1.00 61.47 70 LEU A CA 1
ATOM 554 C C . LEU A 1 70 ? 22.873 18.338 -12.204 1.00 61.47 70 LEU A C 1
ATOM 556 O O . LEU A 1 70 ? 22.854 19.459 -12.723 1.00 61.47 70 LEU A O 1
ATOM 560 N N . SER A 1 71 ? 23.732 18.027 -11.233 1.00 58.47 71 SER A N 1
ATOM 561 C CA . SER A 1 71 ? 24.923 18.840 -11.023 1.00 58.47 71 SER A CA 1
ATOM 562 C C . SER A 1 71 ? 25.661 18.867 -12.362 1.00 58.47 71 SER A C 1
ATOM 564 O O . SER A 1 71 ? 26.093 17.841 -12.887 1.00 58.47 71 SER A O 1
ATOM 566 N N . LYS A 1 72 ? 25.729 20.047 -12.988 1.00 59.38 72 LYS A N 1
ATOM 567 C CA . LYS A 1 72 ? 26.484 20.262 -14.224 1.00 59.38 72 LYS A CA 1
ATOM 568 C C . LYS A 1 72 ? 27.975 20.129 -13.910 1.00 59.38 72 LYS A C 1
ATOM 570 O O . LYS A 1 72 ? 28.718 21.104 -13.988 1.00 59.38 72 LYS A O 1
ATOM 575 N N . LYS A 1 73 ? 28.461 18.920 -13.625 1.00 54.66 73 LYS A N 1
ATOM 576 C CA . LYS A 1 73 ? 29.837 18.589 -13.968 1.00 54.66 73 LYS A CA 1
ATOM 577 C C . LYS A 1 73 ? 29.820 18.484 -15.484 1.00 54.66 73 LYS A C 1
ATOM 579 O O . LYS A 1 73 ? 29.477 17.447 -16.042 1.00 54.66 73 LYS A O 1
ATOM 584 N N . LYS A 1 74 ? 30.104 19.612 -16.147 1.00 51.84 74 LYS A N 1
ATOM 585 C CA . LYS A 1 74 ? 30.500 19.648 -17.554 1.00 51.84 74 LYS A CA 1
ATOM 586 C C . LYS A 1 74 ? 31.616 18.613 -17.712 1.00 51.84 74 LYS A C 1
ATOM 588 O O . LYS A 1 74 ? 32.785 18.933 -17.509 1.00 51.84 74 LYS A O 1
ATOM 593 N N . ARG A 1 75 ? 31.280 17.374 -18.072 1.00 54.75 75 ARG A N 1
ATOM 594 C CA . ARG A 1 75 ? 32.203 16.563 -18.850 1.00 54.75 75 ARG A CA 1
ATOM 595 C C . ARG A 1 75 ? 32.333 17.349 -20.143 1.00 54.75 75 ARG A C 1
ATOM 597 O O . ARG A 1 75 ? 31.409 17.396 -20.947 1.00 54.75 75 ARG A O 1
ATOM 604 N N . LYS A 1 76 ? 33.434 18.096 -20.261 1.00 47.88 76 LYS A N 1
ATOM 605 C CA . LYS A 1 76 ? 33.961 18.494 -21.561 1.00 47.88 76 LYS A CA 1
ATOM 606 C C . LYS A 1 76 ? 34.251 17.182 -22.286 1.00 47.88 76 LYS A C 1
ATOM 608 O O . LYS A 1 76 ? 35.371 16.686 -22.234 1.00 47.88 76 LYS A O 1
ATOM 613 N N . ASP A 1 77 ? 33.227 16.607 -22.901 1.00 48.84 77 ASP A N 1
ATOM 614 C CA . ASP A 1 77 ? 33.397 15.684 -24.008 1.00 48.84 77 ASP A CA 1
ATOM 615 C C . ASP A 1 77 ? 33.909 16.539 -25.172 1.00 48.84 77 ASP A C 1
ATOM 617 O O . ASP A 1 77 ? 33.178 17.023 -26.032 1.00 48.84 77 ASP A O 1
ATOM 621 N N . GLU A 1 78 ? 35.201 16.863 -25.104 1.00 48.28 78 GLU A N 1
ATOM 622 C CA . GLU A 1 78 ? 35.952 17.214 -26.293 1.00 48.28 78 GLU A CA 1
ATOM 623 C C . GLU A 1 78 ? 35.947 15.944 -27.150 1.00 48.28 78 GLU A C 1
ATOM 625 O O . GLU A 1 78 ? 36.439 14.914 -26.680 1.00 48.28 78 GLU A O 1
ATOM 630 N N . PRO A 1 79 ? 35.377 15.963 -28.369 1.00 47.00 79 PRO A N 1
ATOM 631 C CA . PRO A 1 79 ? 35.308 14.769 -29.190 1.00 47.00 79 PRO A CA 1
ATOM 632 C C . PRO A 1 79 ? 36.731 14.260 -29.416 1.00 47.00 79 PRO A C 1
ATOM 634 O O . PRO A 1 79 ? 37.552 14.907 -30.079 1.00 47.00 79 PRO A O 1
ATOM 637 N N . ARG A 1 80 ? 37.012 13.075 -28.862 1.00 51.34 80 ARG A N 1
ATOM 638 C CA . ARG A 1 80 ? 38.300 12.359 -28.916 1.00 51.34 80 ARG A CA 1
ATOM 639 C C . ARG A 1 80 ? 38.842 12.210 -30.351 1.00 51.34 80 ARG A C 1
ATOM 641 O O . ARG A 1 80 ? 40.036 12.000 -30.535 1.00 51.34 80 ARG A O 1
ATOM 648 N N . ALA A 1 81 ? 37.994 12.413 -31.362 1.00 50.34 81 ALA A N 1
ATOM 649 C CA . ALA A 1 81 ? 38.335 12.433 -32.780 1.00 50.34 81 ALA A CA 1
ATOM 650 C C . ALA A 1 81 ? 39.319 13.550 -33.194 1.00 50.34 81 ALA A C 1
ATOM 652 O O . ALA A 1 81 ? 40.123 13.338 -34.100 1.00 50.34 81 ALA A O 1
ATOM 653 N N . LYS A 1 82 ? 39.336 14.727 -32.543 1.00 48.66 82 LYS A N 1
ATOM 654 C CA . LYS A 1 82 ? 40.195 15.847 -33.002 1.00 48.66 82 LYS A CA 1
ATOM 655 C C . LYS A 1 82 ? 41.649 15.790 -32.511 1.00 48.66 82 LYS A C 1
ATOM 657 O O . LYS A 1 82 ? 42.502 16.462 -33.094 1.00 48.66 82 LYS A O 1
ATOM 662 N N . ARG A 1 83 ? 41.971 14.991 -31.481 1.00 48.91 83 ARG A N 1
ATOM 663 C CA . ARG A 1 83 ? 43.366 14.842 -31.003 1.00 48.91 83 ARG A CA 1
ATOM 664 C C . ARG A 1 83 ? 44.198 13.893 -31.862 1.00 48.91 83 ARG A C 1
ATOM 666 O O . ARG A 1 83 ? 45.388 14.139 -32.029 1.00 48.91 83 ARG A O 1
ATOM 673 N N . VAL A 1 84 ? 43.587 12.862 -32.447 1.00 51.53 84 VAL A N 1
ATOM 674 C CA . VAL A 1 84 ? 44.321 11.874 -33.258 1.00 51.53 84 VAL A CA 1
ATOM 675 C C . VAL A 1 84 ? 44.793 12.488 -34.583 1.00 51.53 84 VAL A C 1
ATOM 677 O O . VAL A 1 84 ? 45.940 12.293 -34.977 1.00 51.53 84 VAL A O 1
ATOM 680 N N . VAL A 1 85 ? 43.971 13.330 -35.219 1.00 53.28 85 VAL A N 1
ATOM 681 C CA . VAL A 1 85 ? 44.317 13.958 -36.509 1.00 53.28 85 VAL A CA 1
ATOM 682 C C . VAL A 1 85 ? 45.430 15.010 -36.360 1.00 53.28 85 VAL A C 1
ATOM 684 O O . VAL A 1 85 ? 46.370 15.034 -37.153 1.00 53.28 85 VAL A O 1
ATOM 687 N N . LYS A 1 86 ? 45.411 15.823 -35.290 1.00 51.41 86 LYS A N 1
ATOM 688 C CA . LYS A 1 86 ? 46.444 16.856 -35.052 1.00 51.41 86 LYS A CA 1
ATOM 689 C C . LYS A 1 86 ? 47.827 16.294 -34.703 1.00 51.41 86 LYS A C 1
ATOM 691 O O . LYS A 1 86 ? 48.827 16.951 -34.992 1.00 51.41 86 LYS A O 1
ATOM 696 N N . SER A 1 87 ? 47.903 15.105 -34.099 1.00 52.25 87 SER A N 1
ATOM 697 C CA . SER A 1 87 ? 49.192 14.450 -33.831 1.00 52.25 87 SER A CA 1
ATOM 698 C C . SER A 1 87 ? 49.831 13.877 -35.099 1.00 52.25 87 SER A C 1
ATOM 700 O O . SER A 1 87 ? 51.053 13.925 -35.235 1.00 52.25 87 SER A O 1
ATOM 702 N N . ASN A 1 88 ? 49.028 13.400 -36.056 1.00 54.12 88 ASN A N 1
ATOM 703 C CA . ASN A 1 88 ? 49.555 12.786 -37.276 1.00 54.12 88 ASN A CA 1
ATOM 704 C C . ASN A 1 88 ? 50.092 13.832 -38.279 1.00 54.12 88 ASN A C 1
ATOM 706 O O . ASN A 1 88 ? 51.123 13.620 -38.917 1.00 54.12 88 ASN A O 1
ATOM 710 N N . GLU A 1 89 ? 49.475 15.018 -38.345 1.00 52.72 89 GLU A N 1
ATOM 711 C CA . GLU A 1 89 ? 49.922 16.095 -39.244 1.00 52.72 89 GLU A CA 1
ATOM 712 C C . GLU A 1 89 ? 51.281 16.700 -38.827 1.00 52.72 89 GLU A C 1
ATOM 714 O O . GLU A 1 89 ? 52.136 16.990 -39.671 1.00 52.72 89 GLU A O 1
ATOM 719 N N . LYS A 1 90 ? 51.543 16.824 -37.515 1.00 56.22 90 LYS A N 1
ATOM 720 C CA . LYS A 1 90 ? 52.850 17.287 -37.006 1.00 56.22 90 LYS A CA 1
ATOM 721 C C . LYS A 1 90 ? 53.964 16.254 -37.207 1.00 56.22 90 LYS A C 1
ATOM 723 O O . LYS A 1 90 ? 55.112 16.642 -37.420 1.00 56.22 90 LYS A O 1
ATOM 728 N N . ALA A 1 91 ? 53.646 14.959 -37.167 1.00 55.72 91 ALA A N 1
ATOM 729 C CA . ALA A 1 91 ? 54.617 13.894 -37.418 1.00 55.72 91 ALA A CA 1
ATOM 730 C C . ALA A 1 91 ? 55.018 13.812 -38.904 1.00 55.72 91 ALA A C 1
ATOM 732 O O . ALA A 1 91 ? 56.194 13.609 -39.211 1.00 55.72 91 ALA A O 1
ATOM 733 N N . GLN A 1 92 ? 54.080 14.043 -39.828 1.00 55.62 92 GLN A N 1
ATOM 734 C CA . GLN A 1 92 ? 54.367 14.024 -41.267 1.00 55.62 92 GLN A CA 1
ATOM 735 C C . GLN A 1 92 ? 55.152 15.252 -41.752 1.00 55.62 92 GLN A C 1
ATOM 737 O O . GLN A 1 92 ? 56.045 15.098 -42.584 1.00 55.62 92 GLN A O 1
ATOM 742 N N . LYS A 1 93 ? 54.912 16.453 -41.201 1.00 55.47 93 LYS A N 1
ATOM 743 C CA . LYS A 1 93 ? 55.711 17.647 -41.553 1.00 55.47 93 LYS A CA 1
ATOM 744 C C . LYS A 1 93 ? 57.181 17.541 -41.127 1.00 55.47 93 LYS A C 1
ATOM 746 O O . LYS A 1 93 ? 58.046 18.006 -41.854 1.00 55.47 93 LYS A O 1
ATOM 751 N N . ARG A 1 94 ? 57.497 16.866 -40.012 1.00 55.72 94 ARG A N 1
ATOM 752 C CA . ARG A 1 94 ? 58.896 16.671 -39.565 1.00 55.72 94 ARG A CA 1
ATOM 753 C C . ARG A 1 94 ? 59.673 15.629 -40.378 1.00 55.72 94 ARG A C 1
ATOM 755 O O . ARG A 1 94 ? 60.894 15.613 -40.303 1.00 55.72 94 ARG A O 1
ATOM 762 N N . ARG A 1 95 ? 58.991 14.772 -41.147 1.00 56.59 95 ARG A N 1
ATOM 763 C CA . ARG A 1 95 ? 59.620 13.760 -42.017 1.00 56.59 95 ARG A CA 1
ATOM 764 C C . ARG A 1 95 ? 59.912 14.250 -43.439 1.00 56.59 95 ARG A C 1
ATOM 766 O O . ARG A 1 95 ? 60.646 13.576 -44.142 1.00 56.59 95 ARG A O 1
ATOM 773 N N . LYS A 1 96 ? 59.355 15.392 -43.860 1.00 54.16 96 LYS A N 1
ATOM 774 C CA . LYS A 1 96 ? 59.566 15.973 -45.202 1.00 54.16 96 LYS A CA 1
ATOM 775 C C . LYS A 1 96 ? 60.608 17.102 -45.245 1.00 54.16 96 LYS A C 1
ATOM 777 O O . LYS A 1 96 ? 60.801 17.697 -46.296 1.00 54.16 96 LYS A O 1
ATOM 782 N N . SER A 1 97 ? 61.251 17.415 -44.121 1.00 55.44 97 SER A N 1
ATOM 783 C CA . SER A 1 97 ? 62.259 18.485 -44.016 1.00 55.44 97 SER A CA 1
ATOM 784 C C . SER A 1 97 ? 63.613 17.973 -43.516 1.00 55.44 97 SER A C 1
ATOM 786 O O . SER A 1 97 ? 64.336 18.717 -42.858 1.00 55.44 97 SER A O 1
ATOM 788 N N . LYS A 1 98 ? 63.939 16.705 -43.782 1.00 46.72 98 LYS A N 1
ATOM 789 C CA . LYS A 1 98 ? 65.270 16.141 -43.559 1.00 46.72 98 LYS A CA 1
ATOM 790 C C . LYS A 1 98 ? 65.749 15.461 -44.828 1.00 46.72 98 LYS A C 1
ATOM 792 O O . LYS A 1 98 ? 64.893 14.801 -45.457 1.00 46.72 98 LYS A O 1
#

pLDDT: mean 71.17, std 18.34, range [34.12, 94.0]

Sequence (98 aa):
MPRSREDDIKGTPLMLRDALTDSKCKVCGLHLKWDLNWSNGLYQPKYTAAHCGLIYDMNVDTVTIRVLKLSKKKRKDEPRAKRVVKSNEKAQKRRKSK

Radius of gyration: 30.89 Å; chains: 1; bounding box: 101×32×58 Å